Protein AF-A0A257MU75-F1 (afdb_monomer_lite)

Foldseek 3Di:
DDKWKDWPNHTDDPPDDDDPPIDMDIDDPCPDD

pLDDT: mean 90.35, std 12.04, range [49.28, 98.5]

Structure (mmCIF, N/CA/C/O backbone):
data_AF-A0A257MU75-F1
#
_entry.id   AF-A0A257MU75-F1
#
loop_
_atom_site.group_PDB
_atom_site.id
_atom_site.type_symbol
_atom_site.label_atom_id
_atom_site.label_alt_id
_atom_site.label_comp_id
_atom_site.label_asym_id
_atom_site.label_entity_id
_atom_site.label_seq_id
_atom_site.pdbx_PDB_ins_code
_atom_site.Cartn_x
_atom_site.Cartn_y
_atom_site.Cartn_z
_atom_site.occupancy
_atom_site.B_iso_or_equiv
_atom_site.auth_seq_id
_atom_site.auth_comp_id
_atom_site.auth_asym_id
_atom_site.auth_atom_id
_atom_site.pdbx_PDB_model_num
ATOM 1 N N . ASN A 1 1 ? 9.322 -3.364 -12.565 1.00 63.38 1 ASN A N 1
ATOM 2 C CA . ASN A 1 1 ? 7.941 -3.146 -12.099 1.00 63.38 1 ASN A CA 1
ATOM 3 C C . ASN A 1 1 ? 8.022 -2.794 -10.620 1.00 63.38 1 ASN A C 1
ATOM 5 O O . ASN A 1 1 ? 8.066 -3.706 -9.812 1.00 63.38 1 ASN A O 1
ATOM 9 N N . ASN A 1 2 ? 8.237 -1.518 -10.282 1.00 78.62 2 A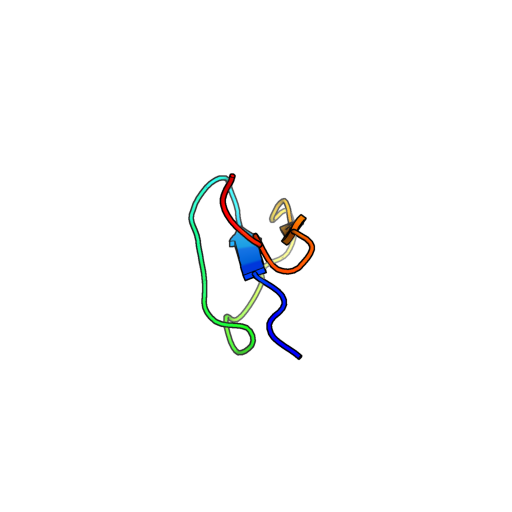SN A N 1
ATOM 10 C CA . ASN A 1 2 ? 8.578 -1.104 -8.915 1.00 78.62 2 ASN A CA 1
ATOM 11 C C . ASN A 1 2 ? 7.604 -0.005 -8.476 1.00 78.62 2 ASN A C 1
ATOM 13 O O . ASN A 1 2 ? 7.800 1.158 -8.815 1.00 78.62 2 ASN A O 1
ATOM 17 N N . VAL A 1 3 ? 6.507 -0.405 -7.835 1.00 85.94 3 VAL A N 1
ATOM 18 C CA . VAL A 1 3 ? 5.501 0.506 -7.269 1.00 85.94 3 VAL A CA 1
ATOM 19 C C . VAL A 1 3 ? 5.897 0.788 -5.826 1.00 85.94 3 VAL A C 1
ATOM 21 O O . VAL A 1 3 ? 6.232 -0.145 -5.098 1.00 85.94 3 VAL A O 1
ATOM 24 N N . LEU A 1 4 ? 5.868 2.057 -5.427 1.00 93.81 4 LEU A N 1
ATOM 25 C CA . L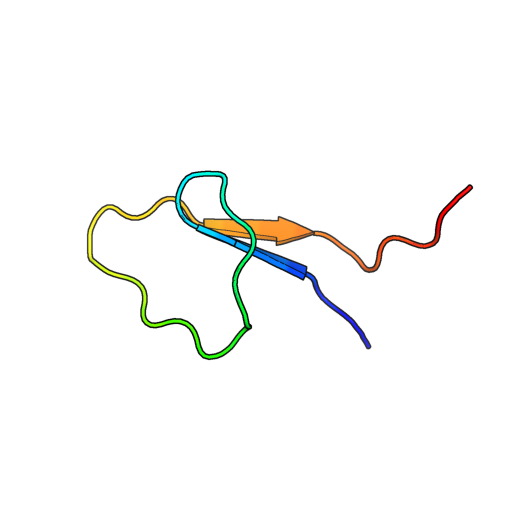EU A 1 4 ? 6.091 2.459 -4.038 1.00 93.81 4 LEU A CA 1
ATOM 26 C C . LEU A 1 4 ? 4.741 2.653 -3.346 1.00 93.81 4 LEU A C 1
ATOM 28 O O . LEU A 1 4 ? 3.786 3.110 -3.977 1.00 93.81 4 LEU A O 1
ATOM 32 N N . ALA A 1 5 ? 4.681 2.336 -2.057 1.00 95.88 5 ALA A N 1
ATOM 33 C CA . ALA A 1 5 ? 3.494 2.511 -1.232 1.00 95.88 5 ALA A CA 1
ATOM 34 C C . ALA A 1 5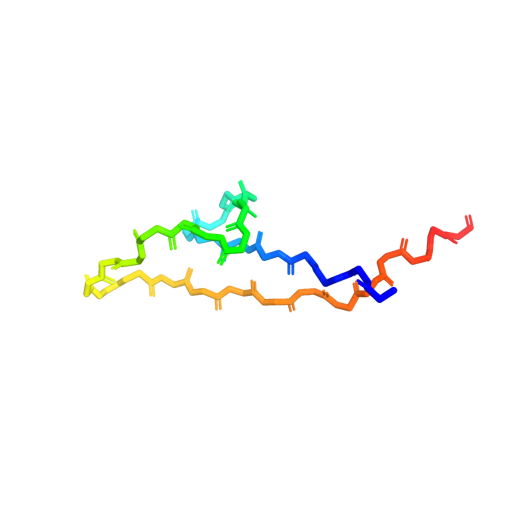 ? 3.826 3.308 0.035 1.00 95.88 5 ALA A C 1
ATOM 36 O O . ALA A 1 5 ? 4.948 3.238 0.547 1.00 95.88 5 ALA A O 1
ATOM 37 N N . ALA A 1 6 ? 2.843 4.054 0.531 1.00 97.62 6 ALA A N 1
ATOM 38 C CA . ALA A 1 6 ? 2.899 4.726 1.821 1.00 97.62 6 ALA A CA 1
ATOM 39 C C . ALA A 1 6 ? 1.580 4.558 2.584 1.00 97.62 6 ALA A C 1
ATOM 41 O O . ALA A 1 6 ? 0.513 4.500 1.967 1.00 97.62 6 ALA A O 1
ATOM 42 N N . VAL A 1 7 ? 1.676 4.505 3.912 1.00 98.31 7 VAL A N 1
ATOM 43 C CA . VAL A 1 7 ? 0.555 4.471 4.858 1.00 98.31 7 VAL A CA 1
ATOM 44 C C . VAL A 1 7 ? 0.758 5.596 5.865 1.00 98.31 7 VAL A C 1
ATOM 46 O O . VAL A 1 7 ? 1.843 5.720 6.425 1.00 98.31 7 VAL A O 1
ATOM 49 N N . ASN A 1 8 ? -0.256 6.437 6.076 1.00 97.94 8 ASN A N 1
ATOM 50 C CA . ASN A 1 8 ? -0.209 7.554 7.032 1.00 97.94 8 ASN A CA 1
ATOM 51 C C . ASN A 1 8 ? 1.029 8.463 6.853 1.00 97.94 8 ASN A C 1
ATOM 53 O O . ASN A 1 8 ? 1.652 8.883 7.822 1.00 97.94 8 ASN A O 1
ATOM 57 N N . MET A 1 9 ? 1.363 8.771 5.593 1.00 97.31 9 MET A N 1
ATOM 58 C CA . MET A 1 9 ? 2.530 9.564 5.157 1.00 97.31 9 MET A CA 1
ATOM 59 C C . MET A 1 9 ? 3.913 8.902 5.320 1.00 97.31 9 MET A C 1
ATOM 61 O O . MET A 1 9 ? 4.909 9.516 4.938 1.00 97.31 9 MET A O 1
ATOM 65 N N . ASP A 1 10 ? 3.984 7.642 5.755 1.00 97.19 10 ASP A N 1
ATOM 66 C CA . ASP A 1 10 ? 5.233 6.881 5.874 1.00 97.19 10 ASP A CA 1
ATOM 67 C C . ASP A 1 10 ? 5.363 5.811 4.779 1.00 97.19 10 ASP A C 1
ATOM 69 O O . ASP A 1 10 ? 4.407 5.104 4.464 1.00 97.19 10 ASP A O 1
ATOM 73 N N . TYR A 1 11 ? 6.557 5.656 4.191 1.00 96.00 11 TYR A N 1
ATOM 74 C CA . TYR A 1 11 ? 6.813 4.608 3.194 1.00 96.00 11 TYR A CA 1
ATOM 75 C C . TYR A 1 11 ? 6.807 3.219 3.829 1.00 96.00 11 TYR A C 1
ATOM 77 O O . TYR A 1 11 ? 7.466 2.983 4.842 1.00 96.00 11 TYR A O 1
ATOM 85 N N . VAL A 1 12 ? 6.136 2.276 3.171 1.00 96.88 12 VAL A N 1
ATOM 86 C CA . VAL A 1 12 ? 6.016 0.894 3.643 1.00 96.88 12 VAL A CA 1
ATOM 87 C C 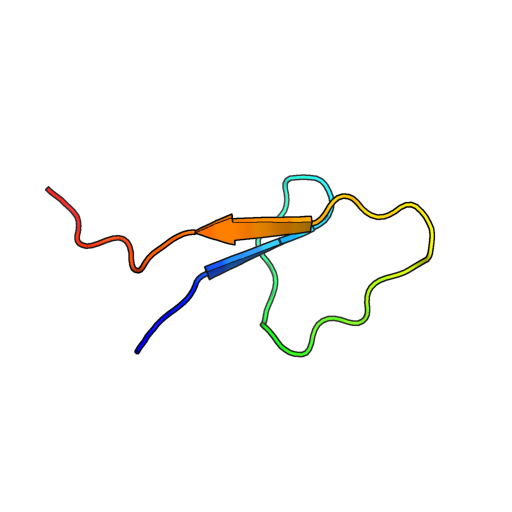. VAL A 1 12 ? 6.325 -0.108 2.535 1.00 96.88 12 VAL A C 1
ATOM 89 O O . VAL A 1 12 ? 6.287 0.202 1.342 1.00 96.88 12 VAL A O 1
ATOM 92 N N . SER A 1 13 ? 6.640 -1.339 2.933 1.00 94.81 13 SER A N 1
ATOM 93 C CA . SER A 1 13 ? 6.696 -2.467 2.010 1.00 94.81 13 SER A CA 1
ATOM 94 C C . SER A 1 13 ? 5.287 -2.864 1.550 1.00 94.81 13 SER A C 1
ATOM 96 O O . SER A 1 13 ? 4.290 -2.586 2.214 1.00 94.81 13 SER A O 1
ATOM 98 N N . LEU A 1 14 ? 5.186 -3.533 0.399 1.00 93.88 14 LEU A N 1
ATOM 99 C CA . LEU A 1 14 ? 3.891 -3.945 -0.164 1.00 93.88 14 LEU A CA 1
ATOM 100 C C . LEU A 1 14 ? 3.177 -5.045 0.645 1.00 93.88 14 LEU A C 1
ATOM 102 O O . LEU A 1 14 ? 2.000 -5.295 0.409 1.00 93.88 14 LEU A O 1
ATOM 106 N N . ASP A 1 15 ? 3.872 -5.704 1.571 1.00 95.44 15 ASP A N 1
ATOM 107 C CA . ASP A 1 15 ? 3.329 -6.695 2.508 1.00 95.44 15 ASP A CA 1
ATOM 108 C C . ASP A 1 15 ? 2.947 -6.095 3.874 1.00 95.44 15 ASP A C 1
ATOM 110 O O . ASP A 1 15 ? 2.588 -6.829 4.796 1.00 95.44 15 ASP A O 1
ATOM 114 N N . TYR A 1 16 ? 2.996 -4.766 4.010 1.00 97.19 16 TYR A N 1
ATOM 115 C CA . TYR A 1 16 ? 2.549 -4.073 5.213 1.00 97.19 16 TYR A CA 1
ATOM 116 C C . TYR A 1 16 ? 1.065 -4.342 5.505 1.00 97.19 16 TYR A C 1
ATOM 118 O O . TYR A 1 16 ? 0.213 -4.299 4.615 1.00 97.19 16 TYR A O 1
ATOM 126 N N . ASN A 1 17 ? 0.748 -4.610 6.774 1.00 97.81 17 ASN A N 1
ATOM 127 C CA . ASN A 1 17 ? -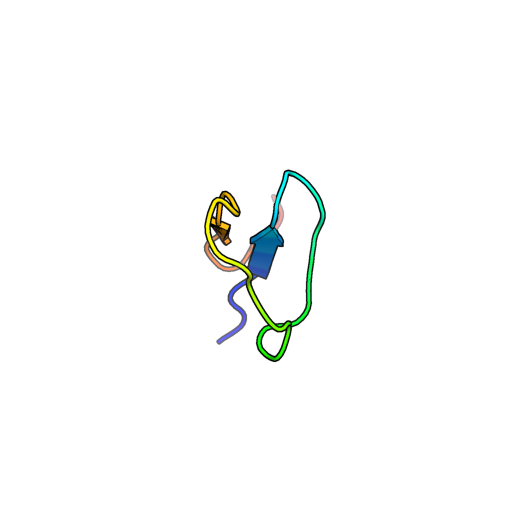0.612 -4.904 7.213 1.00 97.81 17 ASN A CA 1
ATOM 128 C C . ASN A 1 17 ? -1.364 -3.606 7.538 1.00 97.81 17 ASN A C 1
ATOM 130 O O . ASN A 1 17 ? -1.109 -2.987 8.569 1.00 97.81 17 ASN A O 1
ATOM 134 N N . VAL A 1 18 ? -2.285 -3.215 6.661 1.00 97.81 18 VAL A N 1
ATOM 135 C CA . VAL A 1 18 ? -3.133 -2.030 6.855 1.00 97.81 18 VAL A CA 1
ATOM 136 C C . VAL A 1 18 ? -4.225 -2.282 7.892 1.00 97.81 18 VAL A C 1
ATOM 138 O O . VAL A 1 18 ? -4.762 -3.388 7.993 1.00 97.81 18 VAL A O 1
ATOM 141 N N . GLN A 1 19 ? -4.569 -1.241 8.640 1.00 98.19 19 GLN A N 1
ATOM 142 C CA . GLN A 1 19 ? -5.669 -1.234 9.597 1.00 98.19 19 GLN A CA 1
ATOM 143 C C . GLN A 1 19 ? -6.847 -0.411 9.070 1.00 98.19 19 GLN A C 1
ATOM 145 O O . GLN A 1 19 ? -6.728 0.370 8.126 1.00 98.19 19 GLN A O 1
ATOM 150 N N . ASP A 1 20 ? -8.012 -0.594 9.691 1.00 98.38 20 ASP A N 1
ATOM 151 C CA . ASP A 1 20 ? -9.159 0.265 9.409 1.00 98.38 20 ASP A CA 1
ATOM 152 C C . ASP A 1 20 ? -8.835 1.723 9.770 1.00 98.38 20 ASP A C 1
ATOM 154 O O . ASP A 1 20 ? -8.285 2.003 10.836 1.00 98.38 20 ASP A O 1
ATOM 158 N N . GLY A 1 21 ? -9.176 2.641 8.866 1.00 97.94 21 GLY A N 1
ATOM 159 C CA . GLY A 1 21 ? -8.880 4.069 8.998 1.00 97.94 21 GLY A CA 1
ATOM 160 C C . GLY A 1 21 ? -7.511 4.526 8.479 1.00 97.94 21 GLY A C 1
ATOM 161 O O . GLY A 1 21 ? -7.277 5.732 8.463 1.00 97.94 21 GLY A O 1
ATOM 162 N N . ASP A 1 22 ? -6.638 3.622 8.024 1.00 98.50 22 ASP A N 1
ATOM 163 C CA . ASP A 1 22 ? -5.353 4.005 7.424 1.00 98.50 22 ASP A CA 1
ATOM 164 C C . ASP A 1 22 ? -5.525 4.701 6.064 1.00 98.50 22 ASP A C 1
ATOM 166 O O . ASP A 1 22 ? -6.282 4.255 5.193 1.00 98.50 22 ASP A O 1
ATOM 170 N N . GLU A 1 23 ? -4.750 5.764 5.840 1.00 98.31 23 GLU A N 1
ATOM 171 C CA . GLU A 1 23 ? -4.662 6.428 4.539 1.00 98.31 23 GLU A CA 1
ATOM 172 C C . GLU A 1 23 ? -3.532 5.821 3.706 1.00 98.31 23 GLU A C 1
ATOM 174 O O . GLU A 1 23 ? -2.365 5.852 4.103 1.00 98.31 23 GLU A O 1
ATOM 179 N N . VAL A 1 24 ? -3.869 5.299 2.523 1.00 97.25 24 VAL A N 1
ATOM 180 C CA . VAL A 1 24 ? -2.927 4.590 1.645 1.00 97.25 24 VAL A CA 1
ATOM 181 C C . VAL A 1 24 ? -2.670 5.382 0.365 1.00 97.25 24 VAL A C 1
ATOM 183 O O . VAL A 1 24 ? -3.606 5.800 -0.319 1.00 97.25 24 VAL A O 1
ATOM 186 N N . ALA A 1 25 ? -1.397 5.522 -0.006 1.00 97.12 25 ALA A N 1
ATOM 187 C CA . ALA A 1 25 ? -0.971 6.118 -1.269 1.00 97.12 25 ALA A CA 1
ATOM 188 C C . ALA A 1 25 ? -0.076 5.162 -2.070 1.00 97.12 25 ALA A C 1
ATOM 190 O O . ALA A 1 25 ? 0.776 4.469 -1.513 1.00 97.12 25 ALA A O 1
ATOM 191 N N . PHE A 1 26 ? -0.233 5.176 -3.396 1.00 94.94 26 PHE A N 1
ATOM 192 C CA . PHE A 1 26 ? 0.636 4.470 -4.336 1.00 94.94 26 PHE A CA 1
ATOM 193 C C . PHE A 1 26 ? 1.315 5.470 -5.258 1.00 94.94 26 PHE A C 1
ATOM 195 O O . PHE A 1 26 ? 0.661 6.354 -5.814 1.00 94.94 26 PHE A O 1
ATOM 202 N N . PHE A 1 27 ? 2.613 5.290 -5.469 1.00 91.12 27 PHE A N 1
ATOM 203 C CA . PHE A 1 27 ? 3.386 6.128 -6.371 1.00 91.12 27 PHE A CA 1
ATOM 204 C C . PHE A 1 27 ? 3.857 5.300 -7.565 1.00 91.12 27 PHE A C 1
ATOM 206 O O . PHE A 1 27 ? 4.315 4.160 -7.389 1.00 91.12 27 PHE A O 1
ATOM 213 N N . PRO A 1 28 ? 3.766 5.849 -8.789 1.00 88.31 28 PRO A N 1
ATOM 214 C CA . PRO A 1 28 ? 4.386 5.221 -9.941 1.00 88.31 28 PRO A CA 1
ATOM 215 C C . PRO A 1 28 ? 5.897 5.077 -9.702 1.00 88.31 28 PRO A C 1
ATOM 217 O O . PRO A 1 28 ? 6.457 5.791 -8.864 1.00 88.31 28 PRO A O 1
ATOM 220 N N . PRO A 1 29 ? 6.571 4.173 -10.435 1.00 81.88 29 PRO A N 1
ATOM 221 C CA . PR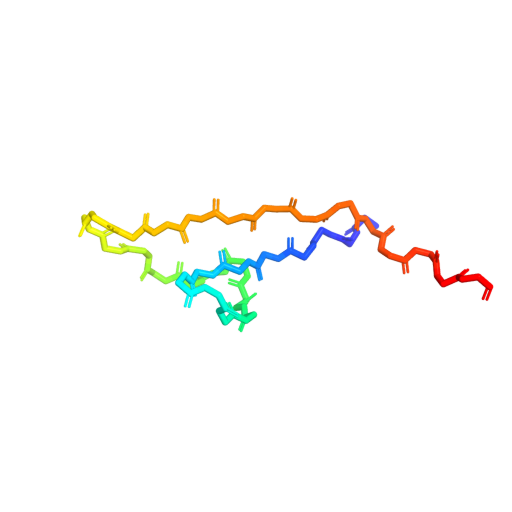O A 1 29 ? 8.015 4.039 -10.348 1.00 81.88 29 PRO A CA 1
ATOM 222 C C . PRO A 1 29 ? 8.655 5.414 -10.522 1.00 81.88 29 PRO A C 1
ATOM 224 O O . PRO A 1 29 ? 8.493 6.047 -11.566 1.00 81.88 29 PRO A O 1
ATOM 227 N N . VAL A 1 30 ? 9.349 5.884 -9.487 1.00 76.00 30 VAL A N 1
ATOM 228 C CA . VAL A 1 30 ? 10.055 7.160 -9.542 1.00 76.00 30 VAL A CA 1
ATOM 229 C C . VAL A 1 30 ? 11.288 6.937 -10.404 1.00 76.00 30 VAL A C 1
ATOM 231 O O . VAL A 1 30 ? 12.342 6.516 -9.934 1.00 76.00 30 VAL A O 1
ATOM 234 N N . THR A 1 31 ? 11.143 7.158 -11.705 1.00 70.75 31 THR A N 1
ATOM 235 C CA . THR A 1 31 ? 12.289 7.423 -12.566 1.00 70.75 31 THR A CA 1
ATOM 236 C C . THR A 1 31 ? 12.717 8.840 -12.223 1.00 70.75 31 THR A C 1
ATOM 238 O O . THR A 1 31 ? 11.996 9.785 -12.541 1.00 70.75 31 THR A O 1
ATOM 241 N N . GLY A 1 32 ? 13.809 8.982 -11.469 1.00 67.69 32 GLY A N 1
ATOM 242 C CA . GLY A 1 32 ? 14.374 10.292 -11.153 1.00 67.69 32 GLY A CA 1
ATOM 243 C C . GLY A 1 32 ? 14.559 11.140 -12.415 1.00 67.69 32 GLY A C 1
ATOM 244 O O . GLY A 1 32 ? 14.679 10.594 -13.515 1.00 67.69 32 GLY A O 1
ATOM 245 N N . GLY A 1 33 ? 14.541 12.464 -12.240 1.00 49.28 33 GLY A N 1
ATOM 246 C CA . GLY A 1 33 ? 15.039 13.385 -13.263 1.00 49.28 33 GLY A CA 1
ATOM 247 C C . GLY A 1 33 ? 16.480 13.080 -13.651 1.00 49.28 33 GLY A C 1
ATOM 248 O O . GLY A 1 33 ? 17.219 12.537 -12.795 1.00 49.28 33 GLY A O 1
#

Sequence (33 aa):
NNVLAAVNMDYVSLDYNVQDGDEVAFFPPVTGG

Radius of gyration: 10.5 Å; chains: 1; bounding box: 24×20×23 Å

Secondary structure (DSSP, 8-state):
---EEEETTEEE-TT----TT--EEEE------